Protein AF-A0A2A3MNN0-F1 (afdb_monomer)

Foldseek 3Di:
DDFPDDDLFWTWDCDPVRDIDIDGDDPPDFDKDKDFDDLVVADQFWKKKFKFAADPVQATEGQAMETEDPVCQVPVFDWADDPPDVRIIMHIAGWHDFDPPPFGWTWGDTVPDIHTYGYPPPHTYIYIGGDDSVD

Radius of gyration: 16.54 Å; Cα contacts (8 Å, |Δi|>4): 304; chains: 1; bounding box: 39×30×44 Å

Structure (mmCIF, N/CA/C/O backbone):
data_AF-A0A2A3MNN0-F1
#
_entry.id   AF-A0A2A3MNN0-F1
#
loop_
_atom_site.group_PDB
_atom_site.id
_atom_site.type_symbol
_atom_site.label_atom_id
_atom_site.label_alt_id
_atom_site.label_comp_id
_atom_site.label_asym_id
_atom_site.label_entity_id
_atom_site.label_seq_id
_atom_site.pdbx_PDB_ins_code
_atom_site.Cartn_x
_atom_site.Cartn_y
_atom_site.Cartn_z
_atom_site.occupancy
_atom_site.B_iso_or_equiv
_atom_site.auth_seq_id
_atom_site.auth_comp_id
_atom_site.auth_asym_id
_atom_site.auth_atom_id
_atom_site.pdbx_PDB_model_num
ATOM 1 N N . GLY A 1 1 ? -4.081 0.747 -16.791 1.00 87.56 1 GLY A N 1
ATOM 2 C CA . GLY A 1 1 ? -3.501 0.423 -18.103 1.00 87.56 1 GLY A CA 1
ATOM 3 C C . GLY A 1 1 ? -3.319 -1.070 -1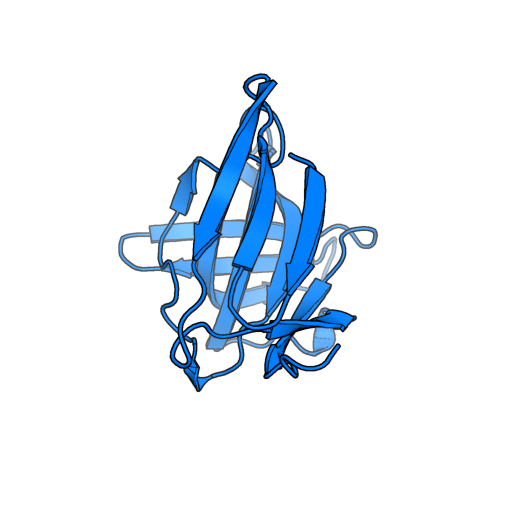8.178 1.00 87.56 1 GLY A C 1
ATOM 4 O O . GLY A 1 1 ? -3.647 -1.755 -17.218 1.00 87.56 1 GLY A O 1
ATOM 5 N N . GLU A 1 2 ? -2.787 -1.566 -19.281 1.00 94.38 2 GLU A N 1
ATOM 6 C CA . GLU A 1 2 ? -2.547 -2.987 -19.522 1.00 94.38 2 GLU A CA 1
ATOM 7 C C . GLU A 1 2 ? -1.055 -3.221 -19.763 1.00 94.38 2 GLU A C 1
ATOM 9 O O . GLU A 1 2 ? -0.426 -2.489 -20.528 1.00 94.38 2 GLU A O 1
ATOM 14 N N . ILE A 1 3 ? -0.476 -4.234 -19.116 1.00 94.81 3 ILE A N 1
ATOM 15 C CA . ILE A 1 3 ? 0.868 -4.708 -19.457 1.00 94.81 3 ILE A CA 1
ATOM 16 C C . ILE A 1 3 ? 0.738 -5.566 -20.715 1.00 94.81 3 ILE A C 1
ATOM 18 O O . ILE A 1 3 ? 0.144 -6.637 -20.673 1.00 94.81 3 ILE A O 1
ATOM 22 N N . THR A 1 4 ? 1.304 -5.102 -21.827 1.00 96.81 4 THR A N 1
ATOM 23 C CA . THR A 1 4 ? 1.193 -5.764 -23.140 1.00 96.81 4 THR A CA 1
ATOM 24 C C . THR A 1 4 ? 2.418 -6.607 -23.491 1.00 96.81 4 THR A C 1
ATOM 26 O O . THR A 1 4 ? 2.431 -7.311 -24.499 1.00 96.81 4 THR A O 1
ATOM 29 N N . GLY A 1 5 ? 3.467 -6.553 -22.670 1.00 94.75 5 GLY A N 1
ATOM 30 C CA . GLY A 1 5 ? 4.632 -7.417 -22.805 1.00 94.75 5 GLY A CA 1
ATOM 31 C C . GLY A 1 5 ? 5.678 -7.167 -21.727 1.00 94.75 5 GLY A C 1
ATOM 32 O O . GLY A 1 5 ? 5.862 -6.034 -21.279 1.00 94.75 5 GLY A O 1
ATOM 33 N N . VAL A 1 6 ? 6.382 -8.232 -21.350 1.00 92.56 6 VAL A N 1
ATOM 34 C CA . VAL A 1 6 ? 7.448 -8.223 -20.343 1.00 92.56 6 VAL A CA 1
ATOM 35 C C . VAL A 1 6 ? 8.679 -8.920 -20.920 1.00 92.56 6 VAL A C 1
ATOM 37 O O . VAL A 1 6 ? 8.567 -9.966 -21.558 1.00 92.56 6 VAL A O 1
ATOM 40 N N . SER A 1 7 ? 9.851 -8.328 -20.717 1.00 90.38 7 SER A N 1
ATOM 41 C CA . SER A 1 7 ? 11.162 -8.945 -20.929 1.00 90.38 7 SER A CA 1
ATOM 42 C C . SER A 1 7 ? 12.120 -8.503 -19.806 1.00 90.38 7 SER A C 1
ATOM 44 O O . SER A 1 7 ? 11.752 -7.629 -19.017 1.00 90.38 7 SER A O 1
ATOM 46 N N . PRO A 1 8 ? 13.345 -9.060 -19.708 1.00 88.19 8 PRO A N 1
ATOM 47 C CA . PRO A 1 8 ? 14.268 -8.743 -18.609 1.00 88.19 8 PRO A CA 1
ATOM 48 C C . PRO A 1 8 ? 14.563 -7.246 -18.417 1.00 88.19 8 PRO A C 1
ATOM 50 O O . PRO A 1 8 ? 14.699 -6.780 -17.279 1.00 88.19 8 PRO A O 1
ATOM 53 N N . ASP A 1 9 ? 14.608 -6.506 -19.529 1.00 93.31 9 ASP A N 1
ATOM 54 C CA . ASP A 1 9 ? 15.042 -5.107 -19.582 1.00 93.31 9 ASP A CA 1
ATOM 55 C C . ASP A 1 9 ? 13.930 -4.149 -20.032 1.00 93.31 9 ASP A C 1
ATOM 57 O O . ASP A 1 9 ? 14.147 -2.940 -20.090 1.00 93.31 9 ASP A O 1
ATOM 61 N N . VAL A 1 10 ? 12.741 -4.651 -20.390 1.00 95.00 10 VAL A N 1
ATOM 62 C CA . VAL A 1 10 ? 11.662 -3.821 -20.939 1.00 95.00 10 VAL A CA 1
ATOM 63 C C . VAL A 1 10 ? 10.290 -4.275 -20.447 1.00 95.00 10 VAL A C 1
ATOM 65 O O . VAL A 1 10 ? 9.914 -5.438 -20.572 1.00 95.00 10 VAL A O 1
ATOM 68 N N . LEU A 1 11 ? 9.493 -3.310 -19.990 1.00 95.19 11 LEU A N 1
ATOM 69 C CA . LEU A 1 11 ? 8.058 -3.445 -19.764 1.00 95.19 11 LEU A CA 1
ATOM 70 C C . LEU A 1 11 ? 7.301 -2.603 -20.799 1.00 95.19 11 LEU A C 1
ATOM 72 O O . LEU A 1 11 ? 7.569 -1.411 -20.959 1.00 95.19 11 LEU A O 1
ATOM 76 N N . LYS A 1 12 ? 6.348 -3.210 -21.507 1.00 97.38 12 LYS A N 1
ATOM 77 C CA . LYS A 1 12 ? 5.454 -2.510 -22.439 1.00 97.38 12 LYS A CA 1
ATOM 78 C C . LYS A 1 12 ? 4.091 -2.332 -21.791 1.00 97.38 12 LYS A C 1
ATOM 80 O O . LYS A 1 12 ? 3.513 -3.297 -21.292 1.00 97.38 12 LYS A O 1
ATOM 85 N N . VAL A 1 13 ? 3.582 -1.104 -21.806 1.00 97.25 13 VAL A N 1
ATOM 86 C CA . VAL A 1 13 ? 2.316 -0.750 -21.161 1.00 97.25 13 VAL A CA 1
ATOM 87 C C . VAL A 1 13 ? 1.439 0.027 -22.130 1.00 97.25 13 VAL A C 1
ATOM 89 O O . VAL A 1 13 ? 1.864 1.045 -22.670 1.00 97.25 13 VAL A O 1
ATOM 92 N N . HIS A 1 14 ? 0.200 -0.419 -22.308 1.00 97.00 14 HIS A N 1
ATOM 93 C CA . HIS A 1 14 ? -0.867 0.410 -22.851 1.00 97.00 14 HIS A CA 1
ATOM 94 C C . HIS A 1 14 ? -1.476 1.224 -21.703 1.00 97.00 14 HIS A C 1
ATOM 96 O O . HIS A 1 14 ? -2.139 0.678 -20.815 1.00 97.00 14 HIS A O 1
ATOM 102 N N . VAL A 1 15 ? -1.183 2.522 -21.634 1.00 94.06 15 VAL A N 1
ATOM 103 C CA . VAL A 1 15 ? -1.647 3.372 -20.526 1.00 94.06 15 VAL A CA 1
ATOM 104 C C . VAL A 1 15 ? -3.113 3.773 -20.715 1.00 94.06 15 VAL A C 1
ATOM 106 O O . VAL A 1 15 ? -3.631 3.780 -21.825 1.00 94.06 15 VAL A O 1
ATOM 109 N N . ASN A 1 16 ? -3.801 4.141 -19.628 1.00 88.50 16 ASN A N 1
ATOM 110 C CA . ASN A 1 16 ? -5.236 4.476 -19.669 1.00 88.50 16 ASN A CA 1
ATOM 111 C C . ASN A 1 16 ? -5.565 5.690 -20.555 1.00 88.50 16 ASN A C 1
ATOM 113 O O . ASN A 1 16 ? -6.708 5.852 -20.967 1.00 88.50 16 ASN A O 1
ATOM 117 N N . THR A 1 17 ? -4.578 6.542 -20.845 1.00 92.06 17 THR A N 1
ATOM 118 C CA . THR A 1 17 ? -4.713 7.676 -21.770 1.00 92.06 17 THR A CA 1
ATOM 119 C C . THR A 1 17 ? -4.680 7.258 -23.246 1.00 92.06 17 THR A C 1
ATOM 121 O O . THR A 1 17 ? -4.867 8.106 -24.112 1.00 92.06 17 THR A O 1
ATOM 124 N N . GLY A 1 18 ? -4.477 5.967 -23.544 1.00 93.19 18 GLY A N 1
ATOM 125 C CA . GLY A 1 18 ? -4.500 5.385 -24.891 1.00 93.19 18 GLY A CA 1
ATOM 126 C C . GLY A 1 18 ? -3.127 5.249 -25.556 1.00 93.19 18 GLY A C 1
ATOM 127 O O . GLY A 1 18 ? -3.021 4.678 -26.640 1.00 93.19 18 GLY A O 1
ATOM 128 N N . GLU A 1 19 ? -2.065 5.752 -24.929 1.00 96.50 19 GLU A N 1
ATOM 129 C CA . GLU A 1 19 ? -0.703 5.652 -25.459 1.00 96.50 19 GLU A CA 1
ATOM 130 C C . GLU A 1 19 ? -0.066 4.286 -25.161 1.00 96.50 19 GLU A C 1
ATOM 132 O O . GLU A 1 19 ? -0.358 3.635 -24.157 1.00 96.50 19 GLU A O 1
ATOM 137 N N . ASN A 1 20 ? 0.861 3.864 -26.022 1.00 96.94 20 ASN A N 1
ATOM 138 C CA . ASN A 1 20 ? 1.746 2.736 -25.741 1.00 96.94 20 ASN A CA 1
ATOM 139 C C . ASN A 1 20 ? 3.093 3.269 -25.256 1.00 96.94 20 ASN A C 1
ATOM 141 O O . ASN A 1 20 ? 3.765 4.009 -25.973 1.00 96.94 20 ASN A O 1
ATOM 145 N N . VAL A 1 21 ? 3.494 2.863 -24.055 1.00 97.50 21 VAL A N 1
ATOM 146 C CA . VAL A 1 21 ? 4.730 3.291 -23.401 1.00 97.50 21 VAL A CA 1
ATOM 147 C C . VAL A 1 21 ? 5.681 2.106 -23.269 1.00 97.50 21 VAL A C 1
ATOM 149 O O . VAL A 1 21 ? 5.287 0.998 -22.901 1.00 97.50 21 VAL A O 1
ATOM 152 N N . VAL A 1 22 ? 6.955 2.360 -23.564 1.00 97.25 22 VAL A N 1
ATOM 153 C CA . VAL A 1 22 ? 8.068 1.436 -23.331 1.00 97.25 22 VAL A CA 1
ATOM 154 C C . VAL A 1 22 ? 8.833 1.919 -22.106 1.00 9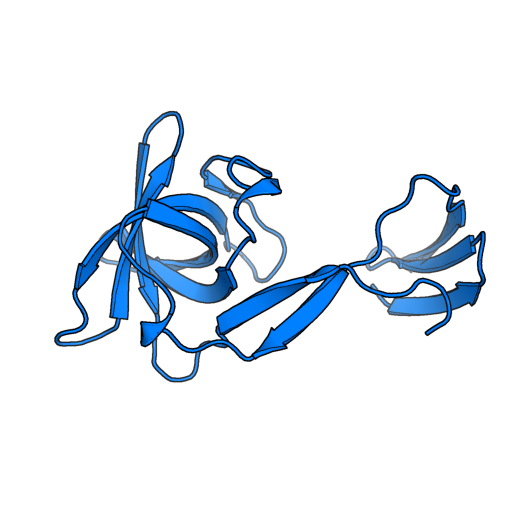7.25 22 VAL A C 1
ATOM 156 O O . VAL A 1 22 ? 9.337 3.040 -22.088 1.00 97.25 22 VAL A O 1
ATOM 159 N N . ILE A 1 23 ? 8.914 1.073 -21.084 1.00 95.50 23 ILE A N 1
ATOM 160 C CA . ILE A 1 23 ? 9.601 1.350 -19.824 1.00 95.50 23 ILE A CA 1
ATOM 161 C C . ILE A 1 23 ? 10.851 0.475 -19.776 1.00 95.50 23 ILE A C 1
ATOM 163 O O . ILE A 1 23 ? 10.747 -0.750 -19.779 1.00 95.50 23 ILE A O 1
ATOM 167 N N . ASN A 1 24 ? 12.028 1.097 -19.721 1.00 96.00 24 ASN A N 1
ATOM 168 C CA . ASN A 1 24 ? 13.286 0.369 -19.558 1.00 96.00 24 ASN A CA 1
ATOM 169 C C . ASN A 1 24 ? 13.466 -0.041 -18.093 1.00 96.00 24 ASN A C 1
ATOM 171 O O . ASN A 1 24 ? 13.330 0.783 -17.185 1.00 96.00 24 ASN A O 1
ATOM 175 N N . LEU A 1 25 ? 13.793 -1.308 -17.876 1.00 93.81 25 LEU A N 1
ATOM 176 C CA . LEU A 1 25 ? 14.113 -1.886 -16.580 1.00 93.81 25 LEU A CA 1
ATOM 177 C C . LEU A 1 25 ? 15.635 -1.996 -16.468 1.00 93.81 25 LEU A C 1
ATOM 179 O O . LEU A 1 25 ? 16.314 -2.367 -17.419 1.00 93.81 25 LEU A O 1
A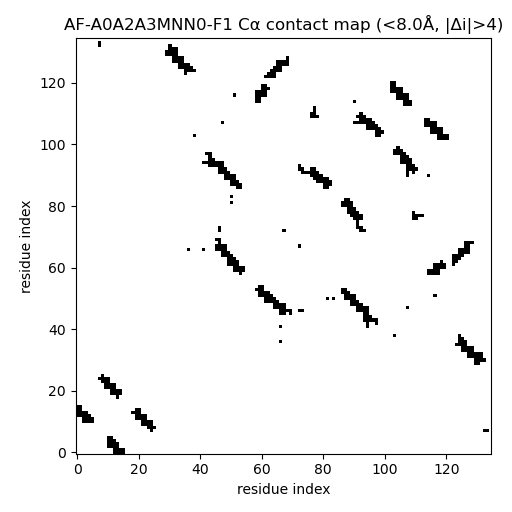TOM 183 N N . THR A 1 26 ? 16.182 -1.682 -15.300 1.00 93.12 26 THR A N 1
ATOM 184 C CA . THR A 1 26 ? 17.612 -1.872 -15.004 1.00 93.12 26 THR A CA 1
ATOM 185 C C . THR A 1 26 ? 17.766 -3.018 -14.021 1.00 93.12 26 THR A C 1
ATOM 187 O O . THR A 1 26 ? 16.777 -3.443 -13.428 1.00 93.12 26 THR A O 1
ATOM 190 N N . ASN A 1 27 ? 18.986 -3.492 -13.762 1.00 88.62 27 ASN A N 1
ATOM 191 C CA . ASN A 1 27 ? 19.244 -4.485 -12.706 1.00 88.62 27 ASN A CA 1
ATOM 192 C C . ASN A 1 27 ? 18.814 -4.011 -11.301 1.00 88.62 27 ASN A C 1
ATOM 194 O O . ASN A 1 27 ? 18.555 -4.831 -10.419 1.00 88.62 27 ASN A O 1
ATOM 198 N N . ASP A 1 28 ? 18.660 -2.700 -11.103 1.00 89.75 28 ASP A N 1
ATOM 199 C CA . ASP A 1 28 ? 18.212 -2.123 -9.835 1.00 89.75 28 ASP A CA 1
ATOM 200 C C . ASP A 1 28 ? 16.692 -2.157 -9.657 1.00 89.75 28 ASP A C 1
ATOM 202 O O . ASP A 1 28 ? 16.211 -2.079 -8.523 1.00 89.75 28 ASP A O 1
ATOM 206 N N . THR A 1 29 ? 15.926 -2.323 -10.743 1.00 90.88 29 THR A N 1
ATOM 207 C CA . THR A 1 29 ? 14.468 -2.455 -10.678 1.00 90.88 29 THR A CA 1
ATOM 208 C C . THR A 1 29 ? 14.079 -3.630 -9.778 1.00 90.88 29 THR A C 1
ATOM 210 O O . THR A 1 29 ? 14.476 -4.777 -10.001 1.00 90.88 29 THR A O 1
ATOM 213 N N . LYS A 1 30 ? 13.296 -3.351 -8.733 1.00 87.75 30 LYS A N 1
ATOM 214 C CA . LYS A 1 30 ? 12.831 -4.368 -7.788 1.00 87.75 30 LYS A CA 1
ATOM 215 C C . LYS A 1 30 ? 11.473 -4.897 -8.227 1.00 87.75 30 LYS A C 1
ATOM 217 O O . LYS A 1 30 ? 10.533 -4.124 -8.378 1.00 87.75 30 LYS A O 1
ATOM 222 N N . VAL A 1 31 ? 11.380 -6.213 -8.381 1.00 89.06 31 VAL A N 1
ATOM 223 C CA . VAL A 1 31 ? 10.112 -6.928 -8.547 1.00 89.06 31 VAL A CA 1
ATOM 224 C C . VAL A 1 31 ? 9.689 -7.436 -7.174 1.00 89.06 31 VAL A C 1
ATOM 226 O O . VAL A 1 31 ? 10.516 -7.913 -6.392 1.00 89.06 31 VAL A O 1
ATOM 229 N N . ARG A 1 32 ? 8.409 -7.275 -6.847 1.00 90.00 32 ARG A N 1
ATOM 230 C CA . ARG A 1 32 ? 7.823 -7.753 -5.594 1.00 90.00 32 ARG A CA 1
ATOM 231 C C . ARG A 1 32 ? 6.664 -8.684 -5.922 1.00 90.00 32 ARG A C 1
ATOM 233 O O . ARG A 1 32 ? 5.867 -8.383 -6.805 1.00 90.00 32 ARG A O 1
ATOM 240 N N . ALA A 1 33 ? 6.599 -9.802 -5.214 1.00 90.31 33 ALA A N 1
ATOM 241 C CA . ALA A 1 33 ? 5.463 -10.704 -5.238 1.00 90.31 33 ALA A CA 1
ATOM 242 C C . ALA A 1 33 ? 4.412 -10.248 -4.220 1.00 90.31 33 ALA A C 1
ATOM 244 O O . ALA A 1 33 ? 4.742 -9.636 -3.199 1.00 90.31 33 ALA A O 1
ATOM 245 N N . VAL A 1 34 ? 3.156 -10.580 -4.505 1.00 93.00 34 VAL A N 1
ATOM 246 C CA . VAL A 1 34 ? 2.003 -10.307 -3.648 1.00 93.00 34 VAL A CA 1
ATOM 247 C C . VAL A 1 34 ? 1.428 -11.645 -3.194 1.00 93.00 34 VAL A C 1
ATOM 249 O O . VAL A 1 34 ? 1.144 -12.506 -4.026 1.00 93.00 34 VAL A O 1
ATOM 252 N N . THR A 1 35 ? 1.273 -11.836 -1.886 1.00 93.50 35 THR A N 1
ATOM 253 C CA . THR A 1 35 ? 0.670 -13.046 -1.300 1.00 93.50 35 THR A CA 1
ATOM 254 C C . THR A 1 35 ? -0.447 -12.663 -0.341 1.00 93.50 35 THR A C 1
ATOM 256 O O . THR A 1 35 ? -0.413 -11.582 0.237 1.00 93.50 35 THR A O 1
ATOM 259 N N . LEU A 1 36 ? -1.455 -13.523 -0.173 1.00 94.44 36 LEU A N 1
ATOM 260 C CA . LEU A 1 36 ? -2.543 -13.262 0.774 1.00 94.44 36 LEU A CA 1
ATOM 261 C C . LEU A 1 36 ? -2.010 -13.194 2.212 1.00 94.44 36 LEU A C 1
ATOM 263 O O . LEU A 1 36 ? -1.104 -13.941 2.587 1.00 94.44 36 LEU A O 1
ATOM 267 N N . ALA A 1 37 ? -2.594 -12.303 3.003 1.00 92.19 37 ALA A N 1
ATOM 268 C CA . ALA A 1 37 ? -2.299 -12.102 4.415 1.00 92.19 37 ALA A CA 1
ATOM 269 C C . ALA A 1 37 ? -3.597 -12.090 5.229 1.00 92.19 37 ALA A C 1
ATOM 271 O O . ALA A 1 37 ? -4.678 -11.847 4.686 1.00 92.19 37 ALA A O 1
ATOM 272 N N . ASN A 1 38 ? -3.493 -12.305 6.540 1.00 89.06 38 ASN A N 1
ATOM 273 C CA . ASN A 1 38 ? -4.631 -12.196 7.445 1.00 89.06 38 ASN A CA 1
ATOM 274 C C . ASN A 1 38 ? -4.553 -10.900 8.251 1.00 89.06 38 ASN A C 1
ATOM 276 O O . ASN A 1 38 ? -3.475 -10.386 8.540 1.00 89.06 38 ASN A O 1
ATOM 280 N N . ILE A 1 39 ? -5.707 -10.384 8.682 1.00 88.50 39 ILE A N 1
ATOM 281 C CA . ILE A 1 39 ? -5.735 -9.222 9.587 1.00 88.50 39 ILE A CA 1
ATOM 282 C C . ILE A 1 39 ? -5.009 -9.518 10.906 1.00 88.50 39 ILE A C 1
ATOM 284 O O . ILE A 1 39 ? -4.424 -8.623 11.499 1.00 88.50 39 ILE A O 1
ATOM 288 N N . GLU A 1 40 ? -5.019 -10.776 11.348 1.00 87.31 40 GLU A N 1
ATOM 289 C CA . GLU A 1 40 ? -4.370 -11.221 12.586 1.00 87.31 40 GLU A CA 1
ATOM 290 C C . GLU A 1 40 ? -2.840 -11.083 12.529 1.00 87.31 40 GLU A C 1
ATOM 292 O O . GLU A 1 40 ? -2.180 -10.987 13.567 1.00 87.31 40 GLU A O 1
ATOM 297 N N . ASP A 1 41 ? -2.277 -11.018 11.318 1.00 86.25 41 ASP A N 1
ATOM 298 C CA . ASP A 1 41 ? -0.850 -10.796 11.092 1.00 86.25 41 ASP A CA 1
ATOM 299 C C . ASP A 1 41 ? -0.469 -9.311 11.239 1.00 86.25 41 ASP A C 1
ATOM 301 O O . ASP A 1 41 ? 0.703 -8.981 11.441 1.00 86.25 41 ASP A O 1
ATOM 305 N N . ILE A 1 42 ? -1.452 -8.403 11.181 1.00 92.00 42 ILE A N 1
ATOM 306 C CA . ILE A 1 42 ? -1.257 -6.969 11.392 1.00 92.00 42 ILE A CA 1
ATOM 307 C C . ILE A 1 42 ? -1.289 -6.689 12.892 1.00 92.00 42 ILE A C 1
ATOM 309 O O . ILE A 1 42 ? -2.282 -6.918 13.576 1.00 92.00 42 ILE A O 1
ATOM 313 N N . LYS A 1 43 ? -0.187 -6.154 13.413 1.00 90.62 43 LYS A N 1
ATOM 314 C CA . LYS A 1 43 ? -0.005 -5.860 14.836 1.00 90.62 43 LYS A CA 1
ATOM 315 C C . LYS A 1 43 ? 0.311 -4.378 15.025 1.00 90.62 43 LYS A C 1
ATOM 317 O O . LYS A 1 43 ? 0.756 -3.728 14.077 1.00 90.62 43 LYS A O 1
ATOM 322 N N . PRO A 1 44 ? 0.144 -3.831 16.239 1.00 92.19 44 PRO A N 1
ATOM 323 C CA . PRO A 1 44 ? 0.739 -2.544 16.578 1.00 92.19 44 PRO A CA 1
ATOM 324 C C . PRO A 1 44 ? 2.221 -2.505 16.172 1.00 92.19 44 PRO A C 1
ATOM 326 O O . PRO A 1 44 ? 2.985 -3.421 16.481 1.00 92.19 44 PRO A O 1
ATOM 329 N N . GLY A 1 45 ? 2.612 -1.465 15.439 1.00 92.88 45 GLY A N 1
ATOM 330 C CA . GLY A 1 45 ? 3.943 -1.297 14.855 1.00 92.88 45 GLY A CA 1
ATOM 331 C C . GLY A 1 45 ? 4.122 -1.857 13.438 1.00 92.88 45 GLY A C 1
ATOM 332 O O . GLY A 1 45 ? 5.094 -1.481 12.784 1.00 92.88 45 GLY A O 1
ATOM 333 N N . SER A 1 46 ? 3.208 -2.691 12.923 1.00 95.56 46 SER A N 1
ATOM 334 C CA . SER A 1 46 ? 3.227 -3.108 11.513 1.00 95.56 46 SER A CA 1
ATOM 335 C C . SER A 1 46 ? 3.127 -1.887 10.600 1.00 95.56 46 SER A C 1
ATOM 337 O O . SER A 1 46 ? 2.325 -0.989 10.853 1.00 95.56 46 SER A O 1
ATOM 339 N N . TYR A 1 47 ? 3.909 -1.858 9.520 1.00 97.31 47 TYR A N 1
ATOM 340 C CA . TYR A 1 47 ? 3.791 -0.815 8.504 1.00 97.31 47 TYR A CA 1
ATOM 341 C C . TYR A 1 47 ? 2.833 -1.273 7.407 1.00 97.31 47 TYR A C 1
ATOM 343 O O . TYR A 1 47 ? 3.025 -2.335 6.810 1.00 97.31 47 TYR A O 1
ATOM 351 N N . VAL A 1 48 ? 1.794 -0.484 7.154 1.00 97.62 48 VAL A N 1
ATOM 352 C CA . VAL A 1 48 ? 0.750 -0.812 6.181 1.00 97.62 48 VAL A CA 1
ATOM 353 C C . VAL A 1 48 ? 0.541 0.326 5.198 1.00 97.62 48 VAL A C 1
ATOM 355 O O . VAL A 1 48 ? 0.806 1.486 5.508 1.00 97.62 48 VAL A O 1
ATOM 358 N N . GLY A 1 49 ? 0.035 -0.017 4.020 1.00 97.81 49 GLY A N 1
ATOM 359 C CA . GLY A 1 49 ? -0.554 0.920 3.071 1.00 97.81 49 GLY A CA 1
ATOM 360 C C . GLY A 1 49 ? -1.979 0.490 2.775 1.00 97.81 49 GLY A C 1
ATOM 361 O O . GLY A 1 49 ? -2.207 -0.686 2.511 1.00 97.81 49 GLY A O 1
ATOM 362 N N . SER A 1 50 ? -2.945 1.398 2.839 1.00 97.88 50 SER A N 1
ATOM 363 C CA . SER A 1 50 ? -4.334 1.078 2.510 1.00 97.88 50 SER A CA 1
ATOM 364 C C . SER A 1 50 ? -4.910 2.094 1.541 1.00 97.88 50 SER A C 1
ATOM 366 O O . SER A 1 50 ? -4.938 3.296 1.836 1.00 97.88 50 SER A O 1
ATOM 368 N N . ALA A 1 51 ? -5.386 1.594 0.397 1.00 98.25 51 ALA A N 1
ATOM 369 C CA . ALA A 1 51 ? -6.249 2.373 -0.469 1.00 98.25 51 ALA A CA 1
ATOM 370 C C . ALA A 1 51 ? -7.658 2.375 0.124 1.00 98.25 51 ALA A C 1
ATOM 372 O O . ALA A 1 51 ? -8.196 1.317 0.459 1.00 98.25 51 ALA A O 1
ATOM 373 N N . ALA A 1 52 ? -8.264 3.549 0.263 1.00 98.12 52 ALA A N 1
ATOM 374 C CA . ALA A 1 52 ? -9.539 3.683 0.949 1.00 98.12 52 ALA A CA 1
ATOM 375 C C . ALA A 1 52 ? -10.366 4.866 0.436 1.00 98.12 52 ALA A C 1
ATOM 377 O O . ALA A 1 52 ? -9.828 5.841 -0.097 1.00 98.12 52 ALA A O 1
ATOM 378 N N . ILE A 1 53 ? -11.681 4.784 0.631 1.00 97.50 53 ILE A N 1
ATOM 379 C CA . ILE A 1 53 ? -12.643 5.852 0.330 1.00 97.50 53 ILE A CA 1
ATOM 380 C C . ILE A 1 53 ? -13.186 6.474 1.622 1.00 97.50 53 ILE A C 1
ATOM 382 O O . ILE A 1 53 ? -13.323 5.762 2.620 1.00 97.50 53 ILE A O 1
ATOM 386 N N . PRO A 1 54 ? -13.512 7.778 1.627 1.00 96.25 54 PRO A N 1
ATOM 387 C CA . PRO A 1 54 ? -14.137 8.411 2.782 1.00 96.25 54 PRO A CA 1
ATOM 388 C C . PRO A 1 54 ? -15.511 7.805 3.091 1.00 96.25 54 PRO A C 1
ATOM 390 O O . PRO A 1 54 ? -16.203 7.287 2.211 1.00 96.25 54 PRO A O 1
ATOM 393 N N . GLN A 1 55 ? -15.893 7.865 4.361 1.00 92.56 55 GLN A N 1
ATOM 394 C CA . GLN A 1 55 ? -17.232 7.576 4.869 1.00 92.56 55 GLN A CA 1
ATOM 395 C C . GLN A 1 55 ? -17.813 8.840 5.516 1.00 92.56 55 GLN A C 1
ATOM 397 O O . GLN A 1 55 ? -17.071 9.757 5.879 1.00 92.56 55 GLN A O 1
ATOM 402 N N . ASP A 1 56 ? -19.131 8.867 5.705 1.00 82.38 56 ASP A N 1
ATOM 403 C CA . ASP A 1 56 ? -19.852 10.034 6.234 1.00 82.38 56 ASP A CA 1
ATOM 404 C C . ASP A 1 56 ? -19.403 10.435 7.655 1.00 82.38 56 ASP A C 1
ATOM 406 O O . ASP A 1 56 ? -19.491 11.599 8.037 1.00 82.38 56 ASP A O 1
ATOM 410 N N . GLU A 1 57 ? -18.853 9.493 8.427 1.00 79.50 57 GLU A N 1
ATOM 411 C CA . GLU A 1 57 ? -18.412 9.696 9.816 1.00 79.50 57 GLU A CA 1
ATOM 412 C C . GLU A 1 57 ? -16.942 10.153 9.948 1.00 79.50 57 GLU A C 1
ATOM 414 O O . GLU A 1 57 ? -16.387 10.178 11.047 1.00 79.50 57 GLU A O 1
ATOM 419 N N . GLY A 1 58 ? -16.275 10.494 8.838 1.00 84.38 58 GLY A N 1
ATOM 420 C CA . GLY A 1 58 ? -14.865 10.911 8.836 1.00 84.38 58 GLY A CA 1
ATOM 421 C C . GLY A 1 58 ? -13.864 9.760 9.003 1.00 84.38 58 GLY A C 1
ATOM 422 O O . GLY A 1 58 ? -12.666 9.997 9.161 1.00 84.38 58 GLY A O 1
ATOM 423 N N . THR A 1 59 ? -14.340 8.515 8.956 1.00 91.81 59 THR A N 1
ATOM 424 C CA . THR A 1 59 ? -13.513 7.312 8.813 1.00 91.81 59 THR A CA 1
ATOM 425 C C . THR A 1 59 ? -13.279 6.995 7.337 1.00 91.81 59 THR A C 1
ATOM 427 O O . THR A 1 59 ? -13.966 7.502 6.447 1.00 91.81 59 THR A O 1
ATOM 430 N N . LEU A 1 60 ? -12.290 6.147 7.062 1.00 96.56 60 LEU A N 1
ATOM 431 C CA . LEU A 1 60 ? -12.053 5.599 5.732 1.00 96.56 60 LEU A CA 1
ATOM 432 C C . LEU A 1 60 ? -12.521 4.144 5.687 1.00 96.56 60 LEU A C 1
ATOM 434 O O . LEU A 1 60 ? -12.310 3.400 6.639 1.00 96.56 60 LEU A O 1
ATOM 438 N N . LYS A 1 61 ? -13.105 3.712 4.571 1.00 96.06 61 LYS A N 1
ATOM 439 C CA . LYS A 1 61 ? -13.365 2.298 4.282 1.00 96.06 61 LYS A CA 1
ATOM 440 C C . LYS A 1 61 ? -12.305 1.795 3.308 1.00 96.06 61 LYS A C 1
ATOM 442 O O . LYS A 1 61 ? -12.199 2.316 2.195 1.00 96.06 61 LYS A O 1
ATOM 447 N N . ALA A 1 62 ? -11.536 0.797 3.730 1.00 96.88 62 ALA A N 1
ATOM 448 C CA . ALA A 1 62 ? -10.510 0.176 2.908 1.00 96.88 62 ALA A CA 1
ATOM 449 C C . ALA A 1 62 ? -11.117 -0.496 1.671 1.00 96.88 62 ALA A C 1
ATOM 451 O O . ALA A 1 62 ? -12.227 -1.028 1.705 1.00 96.88 62 ALA A O 1
ATOM 452 N N . LEU A 1 63 ? -10.347 -0.467 0.591 1.00 97.25 63 LEU A N 1
ATOM 453 C CA . LEU A 1 63 ? -10.555 -1.246 -0.626 1.00 97.25 63 LEU A CA 1
ATOM 454 C C . LEU A 1 63 ? -9.492 -2.341 -0.753 1.00 97.25 63 LEU A C 1
ATOM 456 O O . LEU A 1 63 ? -9.782 -3.415 -1.263 1.00 97.25 63 LEU A O 1
ATOM 460 N N . GLU A 1 64 ? -8.288 -2.076 -0.243 1.00 95.94 64 GLU A N 1
ATOM 461 C CA . GLU A 1 64 ? -7.183 -3.028 -0.121 1.00 95.94 64 GLU A CA 1
ATOM 462 C C . GLU A 1 64 ? -6.260 -2.619 1.038 1.00 95.94 64 GLU A C 1
ATOM 464 O O . GLU A 1 64 ? -6.216 -1.446 1.441 1.00 95.94 64 GLU A O 1
ATOM 469 N N . VAL A 1 65 ? -5.513 -3.588 1.574 1.00 97.00 65 VAL A N 1
ATOM 470 C CA . VAL A 1 65 ? -4.458 -3.360 2.571 1.00 97.00 65 VAL A CA 1
ATOM 471 C C . VAL A 1 65 ? -3.197 -4.127 2.180 1.00 97.00 65 VAL A C 1
ATOM 473 O O . VAL A 1 65 ? -3.221 -5.338 1.979 1.00 97.00 65 VAL A O 1
ATOM 476 N N . HIS A 1 66 ? -2.072 -3.424 2.117 1.00 97.00 66 HIS A N 1
ATOM 477 C CA . HIS A 1 66 ? -0.740 -3.985 1.929 1.00 97.00 66 HIS A CA 1
ATOM 478 C C . HIS A 1 66 ? 0.009 -3.977 3.257 1.00 97.00 66 HIS A C 1
ATOM 480 O O . HIS A 1 66 ? 0.128 -2.931 3.895 1.00 97.00 66 HIS A O 1
ATOM 486 N N . VAL A 1 67 ? 0.562 -5.119 3.642 1.00 96.75 67 VAL A N 1
ATOM 487 C CA . VAL A 1 67 ? 1.488 -5.254 4.764 1.00 96.75 67 VAL A CA 1
ATOM 488 C C . VAL A 1 67 ? 2.905 -5.212 4.208 1.00 96.75 67 VAL A C 1
ATOM 490 O O . VAL A 1 67 ? 3.301 -6.042 3.382 1.00 96.75 67 VAL A O 1
ATOM 493 N N . PHE A 1 68 ? 3.663 -4.204 4.630 1.00 96.00 68 PHE A N 1
ATOM 494 C CA . PHE A 1 68 ? 5.036 -4.016 4.188 1.00 96.00 68 PHE A CA 1
ATOM 495 C C . PHE A 1 68 ? 5.981 -4.839 5.067 1.00 96.00 68 PHE A C 1
ATOM 497 O O . PHE A 1 68 ? 5.815 -4.870 6.291 1.00 96.00 68 PHE A O 1
ATOM 504 N N . PRO A 1 69 ? 7.009 -5.469 4.476 1.00 93.81 69 PRO A N 1
ATOM 505 C CA . PRO A 1 69 ? 8.066 -6.079 5.260 1.00 93.81 69 PRO A CA 1
ATOM 506 C C . PRO A 1 69 ? 8.875 -4.974 5.974 1.00 93.81 69 PRO A C 1
ATOM 508 O O . PRO A 1 69 ? 8.921 -3.840 5.477 1.00 93.81 69 PRO A O 1
ATOM 511 N N . PRO A 1 70 ? 9.505 -5.256 7.133 1.00 92.44 70 PRO A N 1
ATOM 512 C CA . PRO A 1 70 ? 10.136 -4.231 7.969 1.00 92.44 70 PRO A CA 1
ATOM 513 C C . PRO A 1 70 ? 11.144 -3.336 7.237 1.00 92.44 70 PRO A C 1
ATOM 515 O O . PRO A 1 70 ? 11.209 -2.139 7.505 1.00 92.44 70 PRO A O 1
ATOM 518 N N . GLU A 1 71 ? 11.893 -3.877 6.275 1.00 93.12 71 GLU A N 1
ATOM 519 C CA . GLU A 1 71 ? 12.871 -3.127 5.481 1.00 93.12 71 GLU A CA 1
ATOM 520 C C . GLU A 1 71 ? 12.251 -2.079 4.543 1.00 93.12 71 GLU A C 1
ATOM 522 O O . GLU A 1 71 ? 12.966 -1.230 4.014 1.00 93.12 71 GLU A O 1
ATOM 527 N N . LEU A 1 72 ? 10.934 -2.137 4.323 1.00 93.69 72 LEU A N 1
ATOM 528 C CA . LEU A 1 72 ? 10.178 -1.158 3.545 1.00 93.69 72 LEU A CA 1
ATOM 529 C C . LEU A 1 72 ? 9.334 -0.219 4.415 1.00 93.69 72 LEU A C 1
ATOM 531 O O . LEU A 1 72 ? 8.577 0.586 3.865 1.00 93.69 72 LEU A O 1
ATOM 535 N N . ALA A 1 73 ? 9.448 -0.279 5.743 1.00 95.31 73 ALA A N 1
ATOM 536 C CA . ALA A 1 73 ? 8.769 0.671 6.614 1.00 95.31 73 ALA A CA 1
ATOM 537 C C . ALA A 1 73 ? 9.159 2.121 6.258 1.00 95.31 73 ALA A C 1
ATOM 539 O O . ALA A 1 73 ? 10.324 2.431 6.014 1.00 95.31 73 ALA A O 1
ATOM 540 N N . GLY A 1 74 ? 8.163 3.008 6.194 1.00 95.62 74 GLY A N 1
ATOM 541 C CA . GLY A 1 74 ? 8.313 4.389 5.714 1.00 95.62 74 GLY A CA 1
ATOM 542 C C . GLY A 1 74 ? 8.106 4.572 4.204 1.00 95.62 74 GLY A C 1
ATOM 543 O O . GLY A 1 74 ? 8.107 5.704 3.715 1.00 95.62 74 GLY A O 1
ATOM 544 N N . SER A 1 75 ? 7.909 3.491 3.441 1.00 95.00 75 SER A N 1
ATOM 545 C CA . SER A 1 75 ? 7.657 3.579 1.999 1.00 95.00 75 SER A CA 1
ATOM 546 C C . SER A 1 75 ? 6.361 4.327 1.700 1.00 95.00 75 SER A C 1
ATOM 548 O O . SER A 1 75 ? 5.266 3.853 1.997 1.00 95.00 75 SER A O 1
ATOM 550 N N . GLY A 1 76 ? 6.485 5.477 1.035 1.00 95.56 76 GLY A N 1
ATOM 551 C CA . GLY A 1 76 ? 5.335 6.274 0.608 1.00 95.56 76 GLY A CA 1
ATOM 552 C C . GLY A 1 76 ? 4.522 6.866 1.759 1.00 95.56 76 GLY A C 1
ATOM 553 O O . GLY A 1 76 ? 3.337 7.114 1.550 1.00 95.56 76 GLY A O 1
ATOM 554 N N . ASP A 1 77 ? 5.149 7.054 2.926 1.00 98.25 77 ASP A N 1
ATOM 555 C CA . ASP A 1 77 ? 4.537 7.565 4.154 1.00 98.25 77 ASP A CA 1
ATOM 556 C C . ASP A 1 77 ? 3.624 8.772 3.924 1.00 98.25 77 ASP A C 1
ATOM 558 O O . ASP A 1 77 ? 3.964 9.702 3.185 1.00 98.25 77 ASP A O 1
ATOM 562 N N . GLY A 1 78 ? 2.469 8.754 4.586 1.00 98.06 78 GLY A N 1
ATOM 563 C CA . GLY A 1 78 ? 1.508 9.844 4.547 1.00 98.06 78 GLY A CA 1
ATOM 564 C C . GLY A 1 78 ? 0.133 9.435 4.037 1.00 98.06 78 GLY A C 1
ATOM 565 O O . GLY A 1 78 ? -0.167 8.264 3.807 1.00 98.06 78 GLY A O 1
ATOM 566 N N . HIS A 1 79 ? -0.705 10.448 3.839 1.00 98.00 79 HIS A N 1
ATOM 567 C CA . HIS A 1 79 ? -2.044 10.322 3.282 1.00 98.00 79 HIS A CA 1
ATOM 568 C C . HIS A 1 79 ? -2.173 11.221 2.055 1.00 98.00 79 HIS A C 1
ATOM 570 O O . HIS A 1 79 ? -1.878 12.416 2.119 1.00 98.00 79 HIS A O 1
ATOM 576 N N . ARG A 1 80 ? -2.588 10.650 0.924 1.00 97.50 80 ARG A N 1
ATOM 577 C CA . ARG A 1 80 ? -2.629 11.352 -0.367 1.00 97.50 80 ARG A CA 1
ATOM 578 C C . ARG A 1 80 ? -3.707 10.783 -1.290 1.00 97.50 80 ARG A C 1
ATOM 580 O O . ARG A 1 80 ? -4.079 9.621 -1.118 1.00 97.50 80 ARG A O 1
ATOM 587 N N . PRO A 1 81 ? -4.170 11.543 -2.300 1.00 97.19 81 PRO A N 1
ATOM 588 C CA . PRO A 1 81 ? -5.016 10.999 -3.357 1.00 97.19 81 PRO A CA 1
ATOM 589 C C . PRO A 1 81 ? -4.387 9.764 -4.012 1.00 97.19 81 PRO A C 1
ATOM 591 O O . PRO A 1 81 ? -3.163 9.688 -4.185 1.00 97.19 81 PRO A O 1
ATOM 594 N N . PHE A 1 82 ? -5.228 8.797 -4.370 1.00 96.00 82 PHE A N 1
ATOM 595 C CA . PHE A 1 82 ? -4.808 7.564 -5.021 1.00 96.00 82 PHE A CA 1
ATOM 596 C C . PHE A 1 82 ? -5.793 7.166 -6.110 1.00 96.00 82 PHE A C 1
ATOM 598 O O . PHE A 1 82 ? -7.005 7.273 -5.927 1.00 96.00 82 PHE A O 1
ATOM 605 N N . ASP A 1 83 ? -5.259 6.715 -7.239 1.00 90.44 83 ASP A N 1
ATOM 606 C CA . ASP A 1 83 ? -6.021 6.396 -8.445 1.00 90.44 83 ASP A CA 1
ATOM 607 C C . ASP A 1 83 ? -6.395 4.907 -8.476 1.00 90.44 83 ASP A C 1
ATOM 609 O O . ASP A 1 83 ? -5.891 4.144 -9.296 1.00 90.44 83 ASP A O 1
ATOM 613 N N . LEU A 1 84 ? -7.227 4.480 -7.518 1.00 91.69 84 LEU A N 1
ATOM 614 C CA . LEU A 1 84 ? -7.836 3.143 -7.521 1.00 91.69 84 LEU A CA 1
ATOM 615 C C . LEU A 1 84 ? -9.312 3.225 -7.919 1.00 91.69 84 LEU A C 1
ATOM 617 O O . LEU A 1 84 ? -9.766 2.517 -8.813 1.00 91.69 84 LEU A O 1
ATOM 621 N N . VAL A 1 85 ? -10.054 4.132 -7.282 1.00 93.75 85 VAL A N 1
ATOM 622 C CA . VAL A 1 85 ? -11.411 4.528 -7.673 1.00 93.75 85 VAL A CA 1
ATOM 623 C C . VAL A 1 85 ? -11.582 6.037 -7.491 1.00 93.75 85 VAL A C 1
ATOM 625 O O . VAL A 1 85 ? -10.784 6.706 -6.832 1.00 93.75 85 VAL A O 1
ATOM 628 N N . LYS A 1 86 ? -12.652 6.609 -8.049 1.00 93.31 86 LYS A N 1
ATOM 629 C CA . LYS A 1 86 ? -12.928 8.043 -7.908 1.00 93.31 86 LYS A CA 1
ATOM 630 C C . LYS A 1 86 ? -12.992 8.446 -6.429 1.00 93.31 86 LYS A C 1
ATOM 632 O O . LYS A 1 86 ? -13.839 7.960 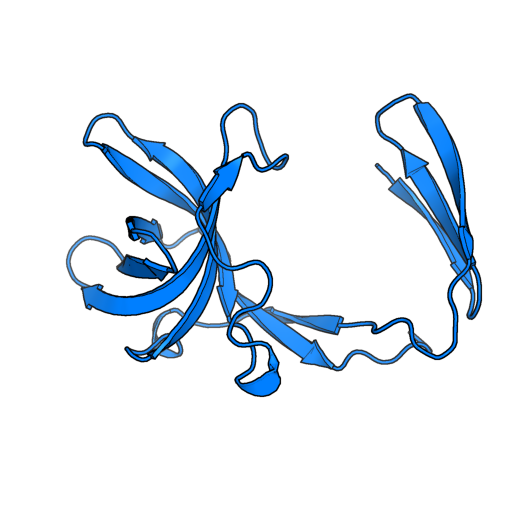-5.687 1.00 93.31 86 LYS A O 1
ATOM 637 N N . GLY A 1 87 ? -12.130 9.383 -6.036 1.00 93.56 87 GLY A N 1
ATOM 638 C CA . GLY A 1 87 ? -12.084 9.913 -4.672 1.00 93.56 87 GLY A CA 1
ATOM 639 C C . GLY A 1 87 ? -11.379 9.009 -3.657 1.00 93.56 87 GLY A C 1
ATOM 640 O O . GLY A 1 87 ? -11.451 9.304 -2.466 1.00 93.56 87 GLY A O 1
ATOM 641 N N . SER A 1 88 ? -10.702 7.936 -4.089 1.00 97.19 88 SER A N 1
ATOM 642 C CA . SER A 1 88 ? -9.875 7.148 -3.176 1.00 97.19 88 SER A CA 1
ATOM 643 C C . SER A 1 88 ? -8.589 7.868 -2.774 1.00 97.19 88 SER A C 1
ATOM 645 O O . SER A 1 88 ? -8.072 8.759 -3.452 1.00 97.19 88 SER A O 1
ATOM 647 N N . SER A 1 89 ? -8.060 7.434 -1.642 1.00 97.94 89 SER A N 1
ATOM 648 C CA . SER A 1 89 ? -6.807 7.879 -1.050 1.00 97.94 89 SER A CA 1
ATOM 649 C C . SER A 1 89 ? -5.929 6.672 -0.744 1.00 97.94 89 SER A C 1
ATOM 651 O O . SER A 1 89 ? -6.435 5.558 -0.660 1.00 97.94 89 SER A O 1
ATOM 653 N N . MET A 1 90 ? -4.630 6.895 -0.574 1.00 98.25 90 MET A N 1
ATOM 654 C CA . MET A 1 90 ? -3.680 5.916 -0.056 1.00 98.25 90 MET A CA 1
ATOM 655 C C . MET A 1 90 ? -3.124 6.460 1.253 1.00 98.25 90 MET A C 1
ATOM 657 O O . MET A 1 90 ? -2.595 7.576 1.276 1.00 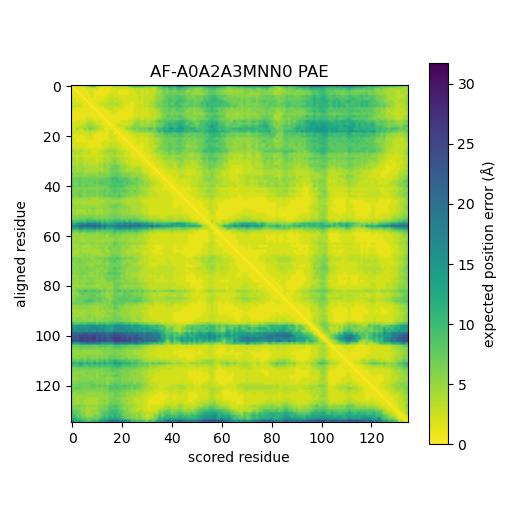98.25 90 MET A O 1
ATOM 661 N N . THR A 1 91 ? -3.250 5.672 2.319 1.00 98.38 91 THR A N 1
ATOM 662 C CA . THR A 1 91 ? -2.649 5.968 3.623 1.00 98.38 91 THR A CA 1
ATOM 663 C C . THR A 1 91 ? -1.566 4.949 3.923 1.00 98.38 91 THR A C 1
ATOM 665 O O . THR A 1 91 ? -1.885 3.774 4.095 1.00 98.38 91 THR A O 1
ATOM 668 N N . ASN A 1 92 ? -0.320 5.405 4.038 1.00 98.44 92 ASN A N 1
ATOM 669 C CA . ASN A 1 92 ? 0.817 4.577 4.420 1.00 98.44 92 ASN A CA 1
ATOM 670 C C . ASN A 1 92 ? 1.366 5.038 5.763 1.00 98.44 92 ASN A C 1
ATOM 672 O O . ASN A 1 92 ? 1.645 6.224 5.936 1.00 98.44 92 ASN A O 1
ATOM 676 N N . GLY A 1 93 ? 1.534 4.106 6.695 1.00 98.19 93 GLY A N 1
ATOM 677 C CA . GLY A 1 93 ? 1.980 4.424 8.041 1.00 98.19 93 GLY A CA 1
ATOM 678 C C . GLY A 1 93 ? 2.086 3.205 8.950 1.00 98.19 93 GLY A C 1
ATOM 679 O O . GLY A 1 93 ? 1.769 2.077 8.568 1.00 98.19 93 GLY A O 1
ATOM 680 N N . SER A 1 94 ? 2.518 3.454 10.180 1.00 97.69 94 SER A N 1
ATOM 681 C CA . SER A 1 94 ? 2.594 2.441 11.228 1.00 97.69 94 SER A CA 1
ATOM 682 C C . SER A 1 94 ? 1.243 2.278 11.915 1.00 97.69 94 SER A C 1
ATOM 684 O O . SER A 1 94 ? 0.611 3.258 12.315 1.00 97.69 94 SER A O 1
ATOM 686 N N . VAL A 1 95 ? 0.815 1.037 12.112 1.00 95.81 95 VAL A N 1
ATOM 687 C CA . VAL A 1 95 ? -0.385 0.716 12.886 1.00 95.81 95 VAL A CA 1
ATOM 688 C C . VAL A 1 95 ? -0.147 1.083 14.350 1.00 95.81 95 VAL A C 1
ATOM 690 O O . VAL A 1 95 ? 0.813 0.620 14.962 1.00 95.81 95 VAL A O 1
ATOM 693 N N . GLY A 1 96 ? -0.996 1.949 14.899 1.00 89.19 96 GLY A N 1
ATOM 694 C CA . GLY A 1 96 ? -1.043 2.253 16.327 1.00 89.19 96 GLY A CA 1
ATOM 695 C C . GLY A 1 96 ? -1.937 1.249 17.039 1.00 89.19 96 GLY A C 1
ATOM 696 O O . GLY A 1 96 ? -1.507 0.146 17.365 1.00 89.19 96 GLY A O 1
ATOM 697 N N . ASP A 1 97 ? -3.200 1.629 17.218 1.00 79.75 97 ASP A N 1
ATOM 698 C CA . ASP A 1 97 ? -4.225 0.749 17.768 1.00 79.75 97 ASP A CA 1
ATOM 699 C C . ASP A 1 97 ? -4.898 -0.070 16.660 1.00 79.75 97 ASP A C 1
ATOM 701 O O . ASP A 1 97 ? -5.308 0.468 15.623 1.00 79.75 97 ASP A O 1
ATOM 705 N N . LEU A 1 98 ? -5.059 -1.368 16.918 1.00 76.81 98 LEU A N 1
ATOM 706 C CA . LEU A 1 98 ? -5.919 -2.269 16.156 1.00 76.81 98 LEU A CA 1
ATOM 707 C C . LEU A 1 98 ? -7.065 -2.717 17.065 1.00 76.81 98 LEU A C 1
ATOM 709 O O . LEU A 1 98 ? -6.841 -3.386 18.074 1.00 76.81 98 LEU A O 1
ATOM 713 N N . VAL A 1 99 ? -8.294 -2.370 16.688 1.00 77.50 99 VAL A N 1
ATOM 714 C CA . VAL A 1 99 ? -9.508 -2.843 17.359 1.00 77.50 99 VAL A CA 1
ATOM 715 C C . VAL A 1 99 ? -10.230 -3.785 16.406 1.00 77.50 99 VAL A C 1
ATOM 717 O O . VAL A 1 99 ? -10.642 -3.387 15.321 1.00 77.50 99 VAL A O 1
ATOM 720 N N . VAL A 1 100 ? -10.351 -5.053 16.800 1.00 67.19 100 VAL A N 1
ATOM 721 C CA . VAL A 1 100 ? -10.939 -6.116 15.960 1.00 67.19 100 VAL A CA 1
ATOM 722 C C . VAL A 1 100 ? -12.441 -6.314 16.246 1.00 67.19 100 VAL A C 1
ATOM 724 O O . VAL A 1 100 ? -13.108 -7.090 15.569 1.00 67.19 100 VAL A O 1
ATOM 727 N N . SER A 1 101 ? -13.018 -5.614 17.229 1.00 59.62 101 SER A N 1
ATOM 728 C CA . SER A 1 101 ? -14.447 -5.714 17.554 1.00 59.62 101 SER A CA 1
ATOM 729 C C . SER A 1 101 ? -15.313 -4.801 16.669 1.00 59.62 101 SER A C 1
ATOM 731 O O . SER A 1 101 ? -15.032 -3.616 16.532 1.00 59.62 101 SER A O 1
ATOM 733 N N . ASN A 1 102 ? -16.408 -5.345 16.113 1.00 53.81 102 ASN A N 1
ATOM 734 C CA . ASN A 1 102 ? -17.378 -4.654 15.237 1.00 53.81 102 ASN A CA 1
ATOM 735 C C . ASN A 1 102 ? -16.795 -4.074 13.931 1.00 53.81 102 ASN A C 1
ATOM 737 O O . ASN A 1 102 ? -17.192 -3.000 13.481 1.00 53.81 102 ASN A O 1
ATOM 741 N N . GLY A 1 103 ? -15.881 -4.814 13.303 1.00 60.78 103 GLY A N 1
ATOM 742 C CA . GLY A 1 103 ? -15.156 -4.389 12.107 1.00 60.78 103 GLY A CA 1
ATOM 743 C C . GLY A 1 103 ? -13.682 -4.171 12.428 1.00 60.78 103 GLY A C 1
ATOM 744 O O . GLY A 1 103 ? -13.320 -3.747 13.520 1.00 60.78 103 GLY A O 1
ATOM 745 N N . ARG A 1 104 ? -12.805 -4.515 11.485 1.00 85.88 104 ARG A N 1
ATOM 746 C CA . ARG A 1 104 ? -11.353 -4.463 11.684 1.00 85.88 104 ARG A CA 1
ATOM 747 C C . ARG A 1 104 ? -10.909 -3.002 11.557 1.00 85.88 104 ARG A C 1
ATOM 749 O O . ARG A 1 104 ? -10.648 -2.530 10.453 1.00 85.88 104 ARG A O 1
ATOM 756 N N . MET A 1 105 ? -10.929 -2.254 12.660 1.00 91.31 105 MET A N 1
ATOM 757 C CA . MET A 1 105 ? -10.629 -0.821 12.691 1.00 91.31 105 MET A CA 1
ATOM 758 C C . MET A 1 105 ? -9.138 -0.599 12.959 1.00 91.31 105 MET A C 1
ATOM 760 O O . MET A 1 105 ? -8.643 -0.860 14.057 1.00 91.31 105 MET A O 1
ATOM 764 N N . LEU A 1 106 ? -8.429 -0.087 11.951 1.00 93.25 106 LEU A N 1
ATOM 765 C CA . LEU A 1 106 ? -7.013 0.267 12.021 1.00 93.25 106 LEU A CA 1
ATOM 766 C C . LEU A 1 106 ? -6.836 1.760 12.288 1.00 93.25 106 LEU A C 1
ATOM 768 O O . LEU A 1 106 ? -7.363 2.587 11.544 1.00 93.25 106 LEU A O 1
ATOM 772 N N . THR A 1 107 ? -6.035 2.114 13.290 1.00 95.19 107 THR A N 1
ATOM 773 C CA . THR A 1 107 ? -5.464 3.463 13.391 1.00 95.19 107 THR A CA 1
ATOM 774 C C . THR A 1 107 ? -4.085 3.457 12.745 1.00 95.19 107 THR A C 1
ATOM 776 O O . THR A 1 107 ? -3.167 2.811 13.247 1.00 95.19 107 THR A O 1
ATOM 779 N N . VAL A 1 108 ? -3.935 4.169 11.628 1.00 97.00 108 VAL A N 1
ATOM 780 C CA . VAL A 1 108 ? -2.679 4.257 10.873 1.00 97.00 108 VAL A CA 1
ATOM 781 C C . VAL A 1 108 ? -2.047 5.619 11.120 1.00 97.00 108 VAL A C 1
ATOM 783 O O . VAL A 1 108 ? -2.629 6.647 10.772 1.00 97.00 108 VAL A O 1
ATOM 786 N N . ASN A 1 109 ? -0.858 5.613 11.717 1.00 97.62 109 ASN A N 1
ATOM 787 C CA . ASN A 1 109 ? -0.086 6.798 12.068 1.00 97.62 109 ASN A CA 1
ATOM 788 C C . ASN A 1 109 ? 1.010 7.041 11.032 1.00 97.62 109 ASN A C 1
ATOM 790 O O . ASN A 1 109 ? 1.758 6.128 10.689 1.00 97.62 109 ASN A O 1
ATOM 794 N N . TYR A 1 110 ? 1.149 8.279 10.581 1.00 97.31 110 TYR A N 1
ATOM 795 C CA . TYR A 1 110 ? 2.160 8.686 9.608 1.00 97.31 110 TYR A CA 1
ATOM 796 C C . TYR A 1 110 ? 2.673 10.087 9.928 1.00 97.31 110 TYR A C 1
ATOM 798 O O . TYR A 1 110 ? 2.169 10.782 10.819 1.00 97.31 110 TYR A O 1
ATOM 806 N N . LYS A 1 111 ? 3.692 10.546 9.202 1.00 94.62 111 LYS A N 1
ATOM 807 C CA . LYS A 1 111 ? 4.233 11.884 9.409 1.00 94.62 111 LYS A CA 1
ATOM 808 C C . LYS A 1 111 ? 3.176 12.939 9.076 1.00 94.62 111 LYS A C 1
ATOM 810 O O . LYS A 1 111 ? 2.816 13.146 7.922 1.00 94.62 111 LYS A O 1
ATOM 815 N N . GLY A 1 112 ? 2.725 13.653 10.104 1.00 93.06 112 GLY A N 1
ATOM 816 C CA . GLY A 1 112 ? 1.764 14.748 9.966 1.00 93.06 112 GLY A CA 1
ATOM 817 C C . GLY A 1 112 ? 0.310 14.374 10.250 1.00 93.06 112 GLY A C 1
ATOM 818 O O . GLY A 1 112 ? -0.548 15.241 10.108 1.00 93.06 112 GLY A O 1
ATOM 819 N N . GLY A 1 113 ? 0.011 13.143 10.678 1.00 95.69 113 GLY A N 1
ATOM 820 C CA . GLY A 1 113 ? -1.336 12.815 11.135 1.00 95.69 113 GLY A CA 1
ATOM 821 C C . GLY A 1 113 ? -1.605 11.333 11.354 1.00 95.69 113 GLY A C 1
ATOM 822 O O . GLY A 1 113 ? -0.702 10.501 11.412 1.00 95.69 113 GLY A O 1
ATOM 823 N N . GLN A 1 114 ? -2.891 11.027 11.476 1.00 96.12 114 GLN A N 1
ATOM 824 C CA . GLN A 1 114 ? -3.405 9.672 11.605 1.00 96.12 114 GLN A CA 1
ATOM 825 C C . GLN A 1 114 ? -4.717 9.537 10.833 1.00 96.12 114 GLN A C 1
ATOM 827 O O . GLN A 1 114 ? -5.450 10.516 10.684 1.00 96.12 114 GLN A O 1
ATOM 832 N N . GLN A 1 115 ? -5.038 8.321 10.396 1.00 96.38 115 GLN A N 1
ATOM 833 C CA . GLN A 1 115 ? -6.350 7.970 9.849 1.00 96.38 115 GLN A CA 1
ATOM 834 C C . GLN A 1 115 ? -6.924 6.753 10.566 1.00 96.38 115 GLN A C 1
ATOM 836 O O . GLN A 1 115 ? -6.187 5.857 10.980 1.00 96.38 115 GLN A O 1
ATOM 841 N N . LYS A 1 116 ? -8.254 6.713 10.676 1.00 95.25 116 LYS A N 1
ATOM 842 C CA . LYS A 1 116 ? -8.996 5.522 11.100 1.00 95.25 116 LYS A CA 1
AT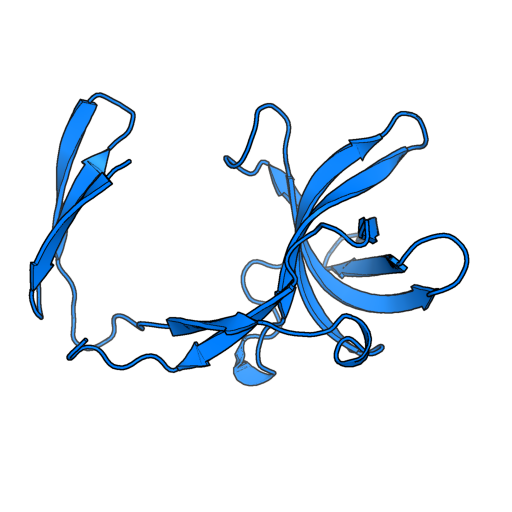OM 843 C C . LYS A 1 116 ? -9.568 4.836 9.867 1.00 95.25 116 LYS A C 1
ATOM 845 O O . LYS A 1 116 ? -10.355 5.441 9.140 1.00 95.25 116 LYS A O 1
ATOM 850 N N . ILE A 1 117 ? -9.167 3.590 9.638 1.00 95.44 117 ILE A N 1
ATOM 851 C CA . ILE A 1 117 ? -9.484 2.826 8.430 1.00 95.44 117 ILE A CA 1
ATOM 852 C C . ILE A 1 117 ? -10.214 1.542 8.802 1.00 95.44 117 ILE A C 1
ATOM 854 O O . ILE A 1 117 ? -9.670 0.675 9.484 1.00 95.44 117 ILE A O 1
ATOM 858 N N . LEU A 1 118 ? -11.473 1.443 8.388 1.00 94.44 118 LEU A N 1
ATOM 859 C CA . LEU A 1 118 ? -12.299 0.259 8.549 1.00 94.44 118 LEU A CA 1
ATOM 860 C C . LEU A 1 118 ? -11.927 -0.711 7.445 1.00 94.44 118 LEU A C 1
ATOM 862 O O . LEU A 1 118 ? -11.977 -0.351 6.271 1.00 94.44 118 LEU A O 1
ATOM 866 N N . VAL A 1 119 ? -11.591 -1.937 7.824 1.00 94.56 119 VAL A N 1
ATOM 867 C CA . VAL A 1 119 ? -11.269 -3.015 6.893 1.00 94.56 119 VAL A CA 1
ATOM 868 C C . VAL A 1 119 ? -12.388 -4.067 6.949 1.00 94.56 119 VAL A C 1
ATOM 870 O O . VAL A 1 119 ? -12.332 -4.977 7.782 1.00 94.56 119 VAL A O 1
ATOM 873 N N . PRO A 1 120 ? -13.431 -3.951 6.103 1.00 93.12 120 PRO A N 1
ATOM 874 C CA . PRO A 1 120 ? -14.459 -4.983 5.932 1.00 93.12 120 PRO A CA 1
ATOM 875 C C . PRO A 1 120 ? -13.863 -6.366 5.650 1.00 93.12 120 PRO A C 1
ATOM 877 O O . PRO A 1 120 ? -12.765 -6.443 5.111 1.00 93.12 120 PRO A O 1
ATOM 880 N N . GLU A 1 121 ? -14.550 -7.453 6.006 1.00 90.06 121 GLU A N 1
ATOM 881 C CA .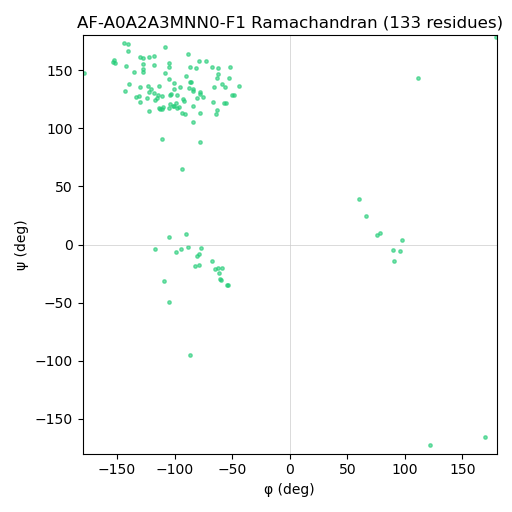 GLU A 1 121 ? -14.029 -8.829 5.875 1.00 90.06 121 GLU A CA 1
ATOM 882 C C . GLU A 1 121 ? -13.698 -9.241 4.433 1.00 90.06 121 GLU A C 1
ATOM 884 O O . GLU A 1 121 ? -12.766 -10.013 4.222 1.00 90.06 121 GLU A O 1
ATOM 889 N N . ASP A 1 122 ? -14.409 -8.683 3.454 1.00 90.62 122 ASP A N 1
ATOM 890 C CA . ASP A 1 122 ? -14.230 -8.926 2.021 1.00 90.62 122 ASP A CA 1
ATOM 891 C C . ASP A 1 122 ? -13.042 -8.167 1.409 1.00 90.62 122 ASP A C 1
ATOM 893 O O . ASP A 1 122 ? -12.676 -8.416 0.260 1.00 90.62 122 ASP A O 1
ATOM 897 N N . VAL A 1 123 ? -12.413 -7.261 2.165 1.00 94.00 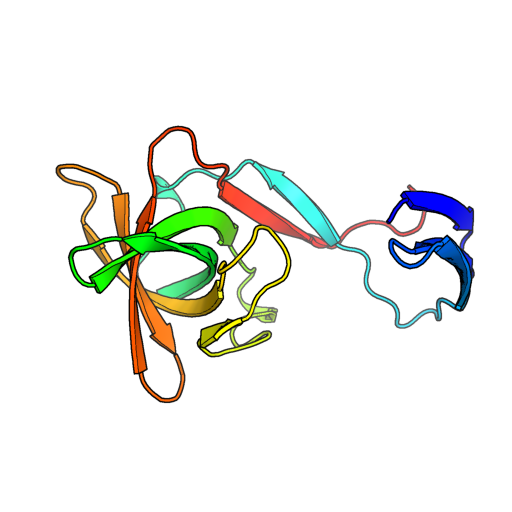123 VAL A N 1
ATOM 898 C CA . VAL A 1 123 ? -11.251 -6.509 1.685 1.00 94.00 123 VAL A CA 1
ATOM 899 C C . VAL A 1 123 ? -10.002 -7.391 1.671 1.00 94.00 123 VAL A C 1
ATOM 901 O O . VAL A 1 123 ? -9.639 -7.946 2.719 1.00 94.00 123 VAL A O 1
ATOM 904 N N . PRO A 1 124 ? -9.298 -7.479 0.524 1.00 95.06 124 PRO A N 1
ATOM 905 C CA . PRO A 1 124 ? -8.050 -8.212 0.429 1.00 95.06 124 PRO A CA 1
ATOM 906 C C . PRO A 1 124 ? -6.959 -7.553 1.275 1.00 95.06 124 PRO A C 1
ATOM 908 O O . PRO A 1 124 ? -6.746 -6.337 1.238 1.00 95.06 124 PRO A O 1
ATOM 911 N N . ILE A 1 125 ? -6.236 -8.397 2.005 1.00 96.00 125 ILE A N 1
ATOM 912 C CA . ILE A 1 125 ? -5.017 -8.037 2.722 1.00 96.00 125 ILE A CA 1
ATOM 913 C C . ILE A 1 125 ? -3.894 -8.864 2.113 1.00 96.00 125 ILE A C 1
ATOM 915 O O . ILE A 1 125 ? -4.039 -10.076 1.937 1.00 96.00 125 ILE A O 1
ATOM 919 N N . VAL A 1 126 ? -2.789 -8.215 1.766 1.00 96.94 126 VAL A N 1
ATOM 920 C CA . VAL A 1 126 ? -1.669 -8.879 1.100 1.00 96.94 126 VAL A CA 1
ATOM 921 C C . VAL A 1 126 ? -0.324 -8.481 1.687 1.00 96.94 126 VAL A C 1
ATOM 923 O O . VAL A 1 126 ? -0.132 -7.350 2.126 1.00 96.94 126 VAL A O 1
ATOM 926 N N . ASN A 1 127 ? 0.626 -9.408 1.657 1.00 96.12 127 ASN A N 1
ATOM 927 C CA . ASN A 1 127 ? 2.026 -9.157 1.964 1.00 96.12 127 ASN A CA 1
ATOM 928 C C . ASN A 1 127 ? 2.789 -8.775 0.694 1.00 96.12 127 ASN A C 1
ATOM 930 O O . ASN A 1 127 ? 2.552 -9.337 -0.379 1.00 96.12 127 ASN A O 1
ATOM 934 N N . LEU A 1 128 ? 3.767 -7.880 0.841 1.00 92.75 128 LEU A N 1
ATOM 935 C CA . LEU A 1 128 ? 4.752 -7.591 -0.200 1.00 92.75 128 LEU A CA 1
ATOM 936 C C . LEU A 1 128 ? 6.045 -8.360 0.074 1.00 92.75 128 LEU A C 1
ATOM 938 O O . LEU A 1 128 ? 6.733 -8.118 1.062 1.00 92.75 128 LEU A O 1
ATOM 942 N N . MET A 1 129 ? 6.415 -9.261 -0.830 1.00 89.69 129 MET A N 1
ATOM 943 C CA . MET A 1 129 ? 7.614 -10.093 -0.702 1.00 89.69 129 MET A CA 1
ATOM 944 C C . MET A 1 129 ? 8.595 -9.811 -1.843 1.00 89.69 129 MET A C 1
ATOM 946 O O . MET A 1 129 ? 8.173 -9.348 -2.903 1.00 89.69 129 MET A O 1
ATOM 950 N N . PRO A 1 130 ? 9.911 -10.040 -1.676 1.00 88.06 130 PRO A N 1
ATOM 951 C CA . PRO A 1 130 ? 10.831 -10.084 -2.813 1.00 88.06 130 PRO A CA 1
ATOM 952 C C . PRO A 1 130 ? 10.289 -11.013 -3.911 1.00 88.06 130 PRO A C 1
ATOM 954 O O . PRO A 1 130 ? 9.896 -12.140 -3.619 1.00 88.06 130 PRO A O 1
ATOM 957 N N . GLY A 1 131 ? 10.221 -10.524 -5.149 1.00 85.88 131 GLY A N 1
ATOM 958 C CA . GLY A 1 131 ? 9.826 -11.306 -6.319 1.00 85.88 131 GLY A CA 1
ATOM 959 C C . GLY A 1 131 ? 11.035 -11.652 -7.185 1.00 85.88 131 GLY A C 1
ATOM 960 O O . GLY A 1 131 ? 12.050 -10.951 -7.152 1.00 85.88 131 GLY A O 1
ATOM 961 N N . ASP A 1 132 ? 10.916 -12.722 -7.966 1.00 81.94 132 ASP A N 1
ATOM 962 C CA . ASP A 1 132 ? 11.912 -13.097 -8.969 1.00 81.94 132 ASP A CA 1
ATOM 963 C C . ASP A 1 132 ? 11.627 -12.362 -10.290 1.00 81.94 132 ASP A C 1
ATOM 965 O O . ASP A 1 132 ? 10.478 -12.189 -10.690 1.00 81.94 132 ASP A O 1
ATOM 969 N N . ARG A 1 133 ? 12.686 -11.904 -10.961 1.00 77.50 133 ARG A N 1
ATOM 970 C CA . ARG A 1 133 ? 12.618 -11.232 -12.266 1.00 77.50 133 ARG A CA 1
ATOM 971 C C . ARG A 1 133 ? 12.491 -12.203 -13.439 1.00 77.50 133 ARG A C 1
ATOM 973 O O . ARG A 1 133 ? 12.311 -11.745 -14.561 1.00 77.50 133 ARG A O 1
ATOM 980 N N . SER A 1 134 ? 12.651 -13.501 -13.196 1.00 74.50 134 SER A N 1
ATOM 981 C CA . SER A 1 134 ? 12.559 -14.552 -14.212 1.00 74.50 134 SER A CA 1
ATOM 982 C C . SER A 1 134 ? 11.144 -15.112 -14.425 1.00 74.50 134 SER A C 1
ATOM 984 O O . SER A 1 134 ? 10.985 -15.980 -15.284 1.00 74.50 134 SER A O 1
ATOM 986 N N . LEU A 1 135 ? 10.152 -14.633 -13.657 1.00 59.41 135 LEU A N 1
ATOM 987 C CA . LEU A 1 135 ? 8.734 -15.014 -13.765 1.00 59.41 135 LEU A CA 1
ATOM 988 C C . LEU A 1 135 ? 8.106 -14.638 -15.114 1.00 59.41 135 LEU A C 1
ATOM 990 O O . LEU A 1 135 ? 8.422 -13.546 -15.639 1.00 59.41 135 LEU A O 1
#

Nearest PDB structures (foldseek):
  6jmx-assembly1_A  TM=2.726E-01  e=1.142E+00  Campylobacter jejuni
  4wo4-assembly1_C  TM=2.124E-01  e=8.686E-01  Homo sapiens
  6jn7-assembly2_B  TM=2.517E-01  e=1.501E+00  Campylobacter jejuni
  5jzi-assembly1_D  TM=1.928E-01  e=3.410E+00  Homo sapiens

pLDDT: mean 91.91, std 7.93, range [53.81, 98.44]

Solvent-accessible surface area (backbone atoms only — not comparable to full-atom values): 7616 Å² total; per-residue (Å²): 101,43,81,77,45,80,55,89,48,38,42,32,32,39,40,80,89,73,50,81,44,81,43,80,44,55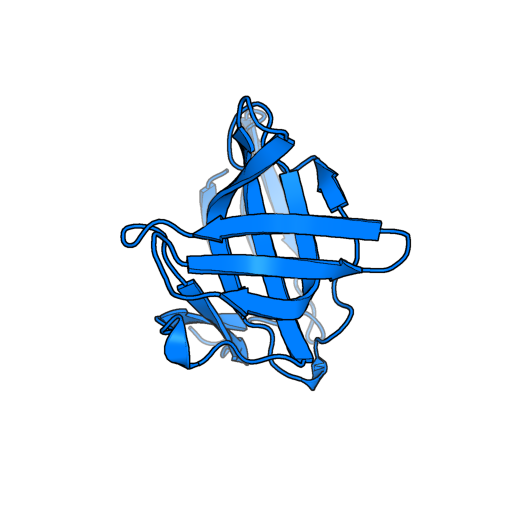,95,82,62,80,50,67,36,78,43,86,48,58,75,86,74,61,44,68,67,38,29,36,38,31,39,24,32,79,45,98,85,78,36,27,40,42,64,35,37,38,40,46,46,80,95,49,55,72,64,76,55,23,75,45,83,33,96,84,48,94,78,19,27,34,41,13,25,32,28,53,56,74,44,73,74,96,48,39,36,36,32,35,37,32,83,93,53,70,50,48,34,35,41,55,89,86,42,54,36,27,36,54,39,90,35,71,80,86,114

Sequence (135 aa):
GEITGVSPDVLKVHVNTGENVVINLTNDTKVRAVTLANIEDIKPGSYVGSAAIPQDEGTLKALEVHVFPPELAGSGDGHRPFDLVKGSSMTNGSVGDLVVSNGRMLTVNYKGGQQKILVPEDVPIVNLMPGDRSL

Mean predicted aligned error: 4.98 Å

Secondary structure (DSSP, 8-state):
-EEEEEETTEEEEE-TTS-EEEEE--TTPPPEEEEE--GGG--TT-EEEEEEEE-TTS-EEEEEEEEPPGGGTTTT-EEEE-SSSTT-EEEEEEEEEEE-TTSEEEEEEETTEEEEEEE-TTS-EEEEEE--TT-